Protein AF-A0A1F4DR48-F1 (afdb_monomer_lite)

Sequence (63 aa):
MSESRNQIEVEALARKREWHQAQARLPVREKVRILLELQRQDLPLIARRRVLKAWERPWDVTP

Foldseek 3Di:
DVVVVVVVVVVVVVVVVVVVVVLVPDDPVVVVVVVLVVLVVCVVVVVVVDDDDPVSPRDPDDD

pLDDT: mean 88.95, std 9.22, range [60.41, 97.5]

Radius of gyration: 17.35 Å; chains: 1; bounding box: 51×14×34 Å

Secondary structure (DSSP, 8-state):
-HHHHHHHHHHHHHHHHHHHHHHHTS-HHHHHHHHHHHHHHHHHHHHTTSPPPGGGSPPS---

Structure (mmCIF, N/CA/C/O backbone):
data_AF-A0A1F4DR48-F1
#
_entry.id   AF-A0A1F4DR48-F1
#
loop_
_atom_site.group_PDB
_atom_site.id
_atom_site.type_symbol
_atom_site.label_atom_id
_atom_site.label_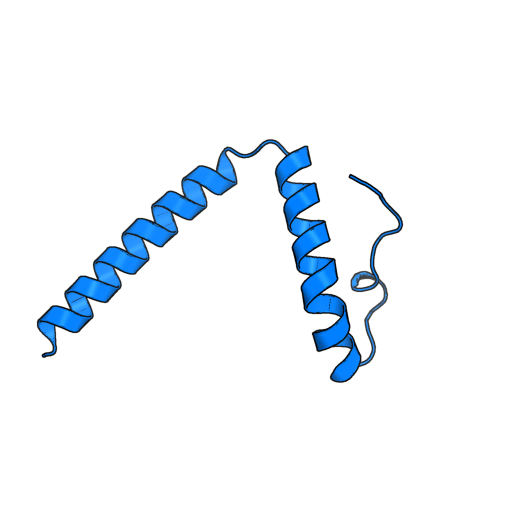alt_id
_atom_site.label_comp_id
_atom_site.label_asym_id
_atom_site.label_entity_id
_atom_site.label_seq_id
_atom_site.pdbx_PDB_ins_code
_atom_site.Cartn_x
_atom_site.Cartn_y
_atom_site.Cartn_z
_atom_site.occupancy
_atom_site.B_iso_or_equiv
_atom_site.auth_seq_id
_atom_site.auth_comp_id
_atom_site.auth_asym_id
_atom_site.auth_atom_id
_atom_site.pdbx_PDB_model_num
ATOM 1 N N . MET A 1 1 ? 33.503 -6.896 -1.198 1.00 60.41 1 MET A N 1
ATOM 2 C CA . MET A 1 1 ? 32.147 -7.074 -0.616 1.00 60.41 1 MET A CA 1
ATOM 3 C C . MET A 1 1 ? 31.320 -5.784 -0.566 1.00 60.41 1 MET A C 1
ATOM 5 O O . 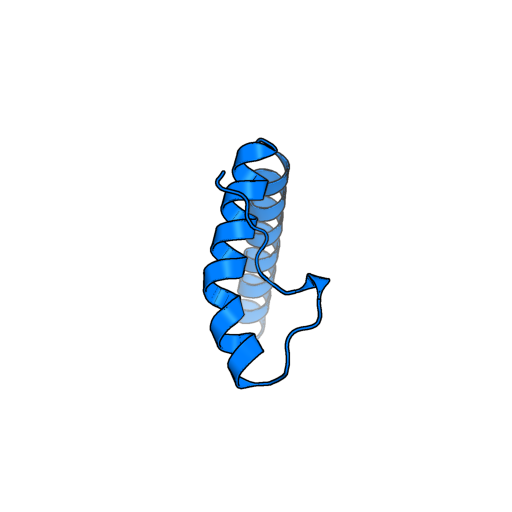MET A 1 1 ? 30.107 -5.889 -0.672 1.00 60.41 1 MET A O 1
ATOM 9 N N . SER A 1 2 ? 31.921 -4.592 -0.416 1.00 64.50 2 SER A N 1
ATOM 10 C CA . SER A 1 2 ? 31.179 -3.313 -0.371 1.00 64.50 2 SER A CA 1
ATOM 11 C C . SER A 1 2 ? 30.560 -2.914 -1.724 1.00 64.50 2 SER A C 1
ATOM 13 O O . SER A 1 2 ? 29.384 -2.574 -1.789 1.00 64.50 2 SER A O 1
ATOM 15 N N . GLU A 1 3 ? 31.305 -3.060 -2.824 1.00 69.25 3 GLU A N 1
ATOM 16 C CA . GLU A 1 3 ? 30.829 -2.708 -4.176 1.00 69.25 3 GLU A CA 1
ATOM 17 C C . GLU A 1 3 ? 29.623 -3.536 -4.627 1.00 69.25 3 GLU A C 1
ATOM 19 O O . GLU A 1 3 ? 28.670 -2.991 -5.173 1.00 69.25 3 GLU A O 1
ATOM 24 N N . SER A 1 4 ? 29.605 -4.835 -4.318 1.00 71.94 4 SER A N 1
ATOM 25 C CA . SER A 1 4 ? 28.468 -5.705 -4.638 1.00 71.94 4 SER A CA 1
ATOM 26 C C . SER A 1 4 ? 27.194 -5.305 -3.886 1.00 71.94 4 SER A C 1
ATOM 28 O O . SER A 1 4 ? 26.107 -5.436 -4.435 1.00 71.94 4 SER A O 1
ATOM 30 N N . ARG A 1 5 ? 27.301 -4.790 -2.651 1.00 78.88 5 ARG A N 1
ATOM 31 C CA . ARG A 1 5 ? 26.136 -4.279 -1.905 1.00 78.88 5 ARG A CA 1
ATOM 32 C C . ARG A 1 5 ? 25.597 -2.998 -2.530 1.00 78.88 5 ARG A C 1
ATOM 34 O O . A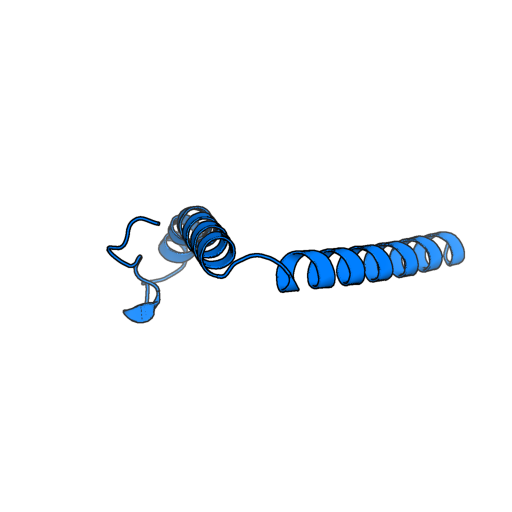RG A 1 5 ? 24.391 -2.878 -2.704 1.00 78.88 5 ARG A O 1
ATOM 41 N N . ASN A 1 6 ? 26.493 -2.096 -2.922 1.00 85.75 6 ASN A N 1
ATOM 42 C CA . ASN A 1 6 ? 26.124 -0.848 -3.580 1.00 85.75 6 ASN A CA 1
ATOM 43 C C . ASN A 1 6 ? 25.423 -1.111 -4.928 1.00 85.75 6 ASN A C 1
ATOM 45 O O . ASN A 1 6 ? 24.387 -0.523 -5.224 1.00 85.75 6 ASN A O 1
ATOM 49 N N . GLN A 1 7 ? 25.917 -2.081 -5.704 1.00 88.06 7 GLN A N 1
ATOM 50 C CA . GLN A 1 7 ? 25.277 -2.503 -6.953 1.00 88.06 7 GLN A CA 1
ATOM 51 C C . GLN A 1 7 ? 23.850 -3.041 -6.728 1.00 88.06 7 GLN A C 1
ATOM 53 O O . GLN A 1 7 ? 22.925 -2.652 -7.440 1.00 88.06 7 GLN A O 1
ATOM 58 N N . ILE A 1 8 ? 23.645 -3.877 -5.704 1.00 91.75 8 ILE A N 1
ATOM 59 C CA . ILE A 1 8 ? 22.317 -4.416 -5.357 1.00 91.75 8 ILE A CA 1
ATOM 60 C C . ILE A 1 8 ? 21.348 -3.295 -4.954 1.00 91.75 8 ILE A C 1
ATOM 62 O O . ILE A 1 8 ? 20.179 -3.317 -5.340 1.00 91.75 8 ILE A O 1
ATOM 66 N N . GLU A 1 9 ? 21.811 -2.304 -4.190 1.00 92.44 9 GLU A N 1
ATOM 67 C CA . GLU A 1 9 ? 20.983 -1.163 -3.782 1.00 92.44 9 GLU A CA 1
ATOM 68 C C . GLU A 1 9 ? 20.537 -0.321 -4.980 1.00 92.44 9 GLU A C 1
ATOM 70 O O . GLU A 1 9 ? 19.358 0.032 -5.084 1.00 92.44 9 GLU A O 1
ATOM 75 N N . VAL A 1 10 ? 21.445 -0.047 -5.919 1.00 93.69 10 VAL A N 1
ATOM 76 C CA . VAL A 1 10 ? 21.127 0.681 -7.155 1.00 93.69 10 VAL A CA 1
ATOM 77 C C . VAL A 1 10 ? 20.065 -0.063 -7.970 1.00 93.69 10 VAL A C 1
ATOM 79 O O . VAL A 1 10 ? 19.079 0.544 -8.400 1.00 93.69 10 VAL A O 1
ATOM 82 N N . GLU A 1 11 ? 20.207 -1.378 -8.127 1.00 94.81 11 GLU A N 1
ATOM 83 C CA . GLU A 1 11 ? 19.23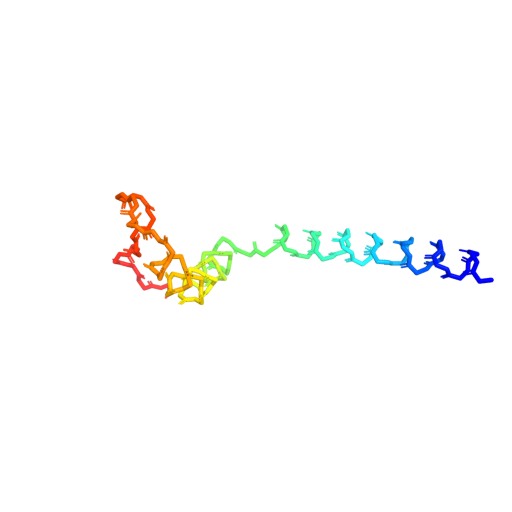1 -2.213 -8.835 1.00 94.81 11 GLU A CA 1
ATOM 84 C C . GLU A 1 11 ? 17.867 -2.245 -8.132 1.00 94.81 11 GLU A C 1
ATOM 86 O O . GLU A 1 11 ? 16.821 -2.128 -8.779 1.00 94.81 11 GLU A O 1
ATOM 91 N N . ALA A 1 12 ? 17.850 -2.343 -6.801 1.00 95.19 12 ALA A N 1
ATOM 92 C CA . ALA A 1 12 ? 16.619 -2.306 -6.018 1.00 95.19 12 ALA A CA 1
ATOM 93 C C . ALA A 1 12 ? 15.891 -0.959 -6.163 1.00 95.19 12 ALA A C 1
ATOM 95 O O . ALA A 1 12 ? 14.666 -0.922 -6.317 1.00 95.19 12 ALA A O 1
ATOM 96 N N . LEU A 1 13 ? 16.632 0.153 -6.164 1.00 96.06 13 LEU A N 1
ATOM 97 C CA . LEU A 1 13 ? 16.072 1.487 -6.378 1.00 96.06 13 LEU A CA 1
ATOM 98 C C . LEU A 1 13 ? 15.505 1.652 -7.792 1.00 96.06 13 LEU A C 1
ATOM 100 O O . LEU A 1 13 ? 14.429 2.238 -7.944 1.00 96.06 13 LEU A O 1
ATOM 104 N N . ALA A 1 14 ? 16.182 1.121 -8.813 1.00 96.56 14 ALA A N 1
ATOM 105 C CA . ALA A 1 14 ? 15.688 1.134 -10.188 1.00 96.56 14 ALA A CA 1
ATOM 106 C C . ALA A 1 14 ? 14.367 0.358 -10.313 1.00 96.56 14 ALA A C 1
ATOM 108 O O . ALA A 1 14 ? 13.359 0.915 -10.752 1.00 96.56 14 ALA A O 1
ATOM 109 N N . ARG A 1 15 ? 14.320 -0.871 -9.791 1.00 96.00 15 ARG A N 1
ATOM 110 C CA . ARG A 1 15 ? 13.102 -1.699 -9.773 1.00 96.00 15 ARG A CA 1
ATOM 111 C C . ARG A 1 15 ? 11.956 -1.054 -9.004 1.00 96.00 15 ARG A C 1
ATOM 113 O O . ARG A 1 15 ? 10.807 -1.101 -9.436 1.00 96.00 15 ARG A O 1
ATOM 120 N N . LYS A 1 16 ? 12.252 -0.399 -7.878 1.00 95.06 16 LYS A N 1
ATOM 121 C CA . LYS A 1 16 ? 11.248 0.354 -7.116 1.00 95.06 16 LYS A CA 1
ATOM 122 C C . LYS A 1 16 ? 10.650 1.493 -7.945 1.00 95.06 16 LYS A C 1
ATOM 124 O O . LYS A 1 16 ? 9.440 1.712 -7.893 1.00 95.06 16 LYS A O 1
ATOM 129 N N . ARG A 1 17 ? 11.472 2.210 -8.720 1.00 97.25 17 ARG A N 1
ATOM 130 C CA . ARG A 1 17 ? 10.998 3.275 -9.620 1.00 97.25 17 ARG A CA 1
ATOM 131 C C . ARG A 1 17 ? 10.104 2.720 -10.726 1.00 97.25 17 ARG A C 1
ATOM 133 O O . ARG A 1 17 ? 9.036 3.280 -10.958 1.00 97.25 17 ARG A O 1
ATOM 140 N N . GLU A 1 18 ? 10.500 1.621 -11.360 1.00 97.50 18 GLU A N 1
ATOM 141 C CA . GLU A 1 18 ? 9.689 0.942 -12.382 1.00 97.50 18 GLU A CA 1
ATOM 142 C C . GLU A 1 18 ? 8.335 0.498 -11.819 1.00 97.50 18 GLU A C 1
ATOM 144 O O . GLU A 1 18 ? 7.285 0.772 -12.405 1.00 97.50 18 GLU A O 1
ATOM 149 N N . TRP A 1 19 ? 8.340 -0.106 -10.629 1.00 96.31 19 TRP A N 1
ATOM 150 C CA . TRP A 1 19 ? 7.118 -0.508 -9.943 1.00 96.31 19 TRP A CA 1
ATOM 151 C C . TRP A 1 19 ? 6.202 0.689 -9.640 1.00 96.31 19 TRP A C 1
ATOM 153 O O . TRP A 1 19 ? 5.003 0.620 -9.918 1.00 96.31 19 TRP A O 1
ATOM 163 N N . HIS A 1 20 ? 6.742 1.819 -9.159 1.00 95.19 20 HIS A N 1
ATOM 164 C CA . HIS A 1 20 ? 5.959 3.049 -8.959 1.00 95.19 20 HIS A CA 1
ATOM 165 C C . HIS A 1 20 ? 5.327 3.556 -10.262 1.00 95.19 20 HIS A C 1
ATOM 167 O O . HIS A 1 20 ? 4.166 3.965 -10.261 1.00 95.19 20 HIS A O 1
ATOM 173 N N . GLN A 1 21 ? 6.062 3.523 -11.376 1.00 96.75 21 GLN A N 1
ATOM 174 C CA . GLN A 1 21 ? 5.538 3.945 -12.677 1.00 96.75 21 GLN A CA 1
ATOM 175 C C . GLN A 1 21 ? 4.407 3.029 -13.159 1.00 96.75 21 GLN A C 1
ATOM 177 O O . GLN A 1 21 ? 3.393 3.520 -13.658 1.00 96.75 21 GLN A O 1
ATOM 182 N N . ALA A 1 22 ? 4.545 1.715 -12.975 1.00 95.88 22 ALA A N 1
ATOM 183 C CA . ALA A 1 22 ? 3.494 0.754 -13.298 1.00 95.88 22 ALA A CA 1
ATOM 184 C C . ALA A 1 22 ? 2.238 0.983 -12.440 1.00 95.88 22 ALA A C 1
ATOM 186 O O . ALA A 1 22 ? 1.138 1.096 -12.977 1.00 95.88 22 ALA A O 1
ATOM 187 N N . GLN A 1 23 ? 2.405 1.148 -11.123 1.00 95.12 23 GLN A N 1
ATOM 188 C CA . GLN A 1 23 ? 1.315 1.460 -10.191 1.00 95.12 23 GLN A CA 1
ATOM 189 C C . GLN A 1 23 ? 0.596 2.764 -10.555 1.00 95.12 23 GLN A C 1
ATOM 191 O O . GLN A 1 23 ? -0.634 2.827 -10.534 1.00 95.12 23 GLN A O 1
ATOM 196 N N . ALA A 1 24 ? 1.340 3.805 -10.939 1.00 94.62 24 ALA A N 1
ATOM 197 C CA . ALA A 1 24 ? 0.765 5.091 -11.321 1.00 94.62 24 ALA A CA 1
ATOM 198 C C . ALA A 1 24 ? -0.192 4.970 -12.518 1.00 94.62 24 ALA A C 1
ATOM 200 O O . ALA A 1 24 ? -1.224 5.646 -12.536 1.00 94.62 24 ALA A O 1
ATOM 201 N N . ARG A 1 25 ? 0.108 4.069 -13.460 1.00 96.88 25 ARG A N 1
ATOM 202 C CA . ARG A 1 25 ? -0.690 3.811 -14.669 1.00 96.88 25 ARG A CA 1
ATOM 203 C C . ARG A 1 25 ? -1.917 2.928 -14.436 1.00 96.88 25 ARG A C 1
ATOM 205 O O . ARG A 1 25 ? -2.737 2.808 -15.342 1.00 96.88 25 ARG A O 1
ATOM 212 N N . LEU A 1 26 ? -2.069 2.321 -13.258 1.00 96.75 26 LEU A N 1
ATOM 213 C CA . LEU A 1 26 ? -3.234 1.482 -12.979 1.00 96.75 26 LEU A CA 1
ATOM 214 C C . LEU A 1 26 ? -4.534 2.309 -12.986 1.00 96.75 26 LEU A C 1
ATOM 216 O O . LEU A 1 26 ? -4.553 3.428 -12.448 1.00 96.75 26 LEU A O 1
ATOM 220 N N . PRO A 1 27 ? -5.638 1.758 -13.527 1.00 97.00 27 PRO A N 1
ATOM 221 C CA . PRO A 1 27 ? -6.958 2.358 -13.392 1.00 97.00 27 PRO A CA 1
ATOM 222 C C . PRO A 1 27 ? -7.335 2.567 -11.922 1.00 97.00 27 PRO A C 1
ATOM 224 O O . PRO A 1 27 ? -6.942 1.790 -11.051 1.00 97.00 27 PRO A O 1
ATOM 227 N N . VAL A 1 28 ? -8.155 3.583 -11.640 1.00 93.06 28 VAL A N 1
ATOM 228 C CA . VAL A 1 28 ? -8.599 3.900 -10.268 1.00 93.06 28 VAL A CA 1
ATOM 229 C C . VAL A 1 28 ? -9.250 2.692 -9.593 1.00 93.06 28 VAL A C 1
ATOM 231 O O . VAL A 1 28 ? -8.921 2.387 -8.451 1.00 93.06 28 VAL A O 1
ATOM 234 N N . ARG A 1 29 ? -10.105 1.955 -10.316 1.00 93.12 29 ARG A N 1
ATOM 235 C CA . ARG A 1 29 ? -10.755 0.743 -9.795 1.00 93.12 29 ARG A CA 1
ATOM 236 C C . ARG A 1 29 ? -9.743 -0.295 -9.310 1.00 93.12 29 ARG A C 1
ATOM 238 O O . ARG A 1 29 ? -9.911 -0.869 -8.241 1.00 93.12 29 ARG A O 1
ATOM 245 N N . GLU A 1 30 ? -8.669 -0.489 -10.066 1.00 95.31 30 GLU A N 1
ATOM 246 C CA . GLU A 1 30 ? -7.633 -1.464 -9.733 1.00 95.31 30 GLU A CA 1
ATOM 247 C C . GLU A 1 30 ? -6.814 -1.026 -8.514 1.00 95.31 30 GLU A C 1
ATOM 249 O O . GLU A 1 30 ? -6.522 -1.830 -7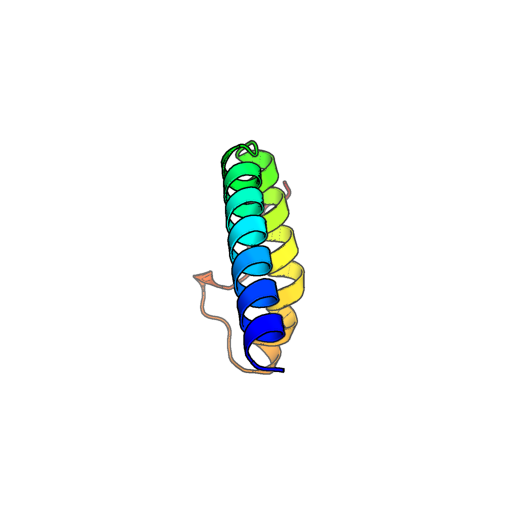.631 1.00 95.31 30 GLU A O 1
ATOM 254 N N . LYS A 1 31 ? -6.529 0.276 -8.402 1.00 94.06 31 LYS A N 1
ATOM 255 C CA . LYS A 1 31 ? -5.891 0.854 -7.210 1.00 94.06 31 LYS A CA 1
ATOM 256 C C . LYS A 1 31 ? -6.747 0.658 -5.958 1.00 94.06 31 LYS A C 1
ATOM 258 O O . LYS A 1 31 ? -6.219 0.266 -4.921 1.00 94.06 31 LYS A O 1
ATOM 263 N N . VAL A 1 32 ? -8.061 0.881 -6.054 1.00 92.38 32 VAL A N 1
ATOM 264 C CA . VAL A 1 32 ? -9.003 0.647 -4.944 1.00 92.38 32 VAL A CA 1
ATOM 265 C C . VAL A 1 32 ? -9.047 -0.835 -4.574 1.00 92.38 32 VAL A C 1
ATOM 267 O O . VAL A 1 32 ? -8.951 -1.166 -3.396 1.00 92.38 32 VAL A O 1
ATOM 270 N N . ARG A 1 33 ? -9.108 -1.739 -5.559 1.00 93.06 33 ARG A N 1
ATOM 271 C CA . ARG A 1 33 ? -9.060 -3.190 -5.324 1.00 93.06 33 ARG A CA 1
ATOM 272 C C . ARG A 1 33 ? -7.808 -3.599 -4.541 1.00 93.06 33 ARG A C 1
ATOM 274 O O . ARG A 1 33 ? -7.923 -4.341 -3.568 1.00 93.06 33 ARG A O 1
ATOM 281 N N . ILE A 1 34 ? -6.634 -3.101 -4.942 1.00 92.50 34 ILE A N 1
ATOM 282 C CA . ILE A 1 34 ? -5.358 -3.360 -4.256 1.00 92.50 34 ILE A CA 1
ATOM 283 C C . ILE A 1 34 ? -5.379 -2.794 -2.832 1.00 92.50 34 ILE A C 1
ATOM 285 O O . ILE A 1 34 ? -4.986 -3.489 -1.899 1.00 92.50 34 ILE A O 1
ATOM 289 N N . LEU A 1 35 ? -5.865 -1.564 -2.647 1.00 89.88 35 LEU A N 1
ATOM 290 C CA . LEU A 1 35 ? -5.960 -0.939 -1.326 1.00 89.88 35 LEU A CA 1
ATOM 291 C C . LEU A 1 35 ? -6.836 -1.757 -0.366 1.00 89.88 35 LEU A C 1
ATOM 293 O O . LEU A 1 35 ? -6.434 -1.994 0.771 1.00 89.88 35 LEU A O 1
ATOM 297 N N . LEU A 1 36 ? -8.007 -2.211 -0.821 1.00 90.38 36 LEU A N 1
ATOM 298 C CA . LEU A 1 36 ? -8.910 -3.028 -0.006 1.00 90.38 36 LEU A CA 1
ATOM 299 C C . LEU A 1 36 ? -8.301 -4.398 0.326 1.00 90.38 36 LEU A C 1
ATOM 301 O O . LEU A 1 36 ? -8.498 -4.905 1.427 1.00 90.38 36 LEU A O 1
ATOM 305 N N . GLU A 1 37 ? -7.540 -4.993 -0.596 1.00 92.38 37 GLU A N 1
ATOM 306 C CA . GLU A 1 37 ? -6.812 -6.240 -0.340 1.00 92.38 37 GLU A CA 1
ATOM 307 C C . GLU A 1 37 ? -5.729 -6.059 0.731 1.00 92.38 37 GLU A C 1
ATOM 309 O O . GLU A 1 37 ? -5.681 -6.830 1.687 1.00 92.38 37 GLU A O 1
ATOM 314 N N . LEU A 1 38 ? -4.918 -5.002 0.630 1.00 91.00 38 LEU A N 1
ATOM 315 C CA . LEU A 1 38 ? -3.920 -4.673 1.651 1.00 91.00 38 LEU A CA 1
ATOM 316 C C . LEU A 1 38 ? -4.579 -4.416 3.010 1.00 91.00 38 LEU A C 1
ATOM 318 O O . LEU A 1 38 ? -4.127 -4.939 4.027 1.00 91.00 38 LEU A O 1
ATOM 322 N N . GLN A 1 39 ? -5.700 -3.686 3.030 1.00 88.69 39 GLN A N 1
ATOM 323 C CA . GLN A 1 39 ? -6.461 -3.464 4.255 1.00 88.69 39 GLN A CA 1
ATOM 324 C C . GLN A 1 39 ? -6.900 -4.793 4.885 1.00 88.69 39 GLN A C 1
ATOM 326 O O . GLN A 1 39 ? -6.723 -4.961 6.087 1.00 88.69 39 GLN A O 1
ATOM 331 N N . ARG A 1 40 ? -7.414 -5.759 4.109 1.00 89.94 40 ARG A N 1
ATOM 332 C CA . ARG A 1 40 ? -7.808 -7.084 4.630 1.00 89.94 40 ARG A CA 1
ATOM 333 C C . ARG A 1 40 ? -6.649 -7.837 5.287 1.00 89.94 40 ARG A C 1
ATOM 335 O O . ARG A 1 40 ? -6.867 -8.512 6.292 1.00 89.94 40 ARG A O 1
ATOM 342 N N . GLN A 1 41 ? -5.444 -7.721 4.736 1.00 91.94 41 GLN A N 1
ATOM 343 C CA . GLN A 1 41 ? -4.248 -8.393 5.251 1.00 91.94 41 GLN A CA 1
ATOM 344 C C . GLN A 1 41 ? -3.718 -7.722 6.527 1.00 91.94 41 GLN A C 1
ATOM 346 O O . GLN A 1 41 ? -3.395 -8.405 7.502 1.00 91.94 41 GLN A O 1
ATOM 351 N N . ASP A 1 42 ? -3.692 -6.388 6.554 1.00 91.00 42 ASP A N 1
ATOM 352 C CA . ASP A 1 42 ? -3.096 -5.614 7.646 1.00 91.00 42 ASP A CA 1
ATOM 353 C C . ASP A 1 42 ? -4.030 -5.433 8.848 1.00 91.00 42 ASP A C 1
ATOM 355 O O . ASP A 1 42 ? -3.571 -5.400 9.996 1.00 91.00 42 ASP A O 1
ATOM 359 N N . LEU A 1 43 ? -5.345 -5.341 8.623 1.00 91.00 43 LEU A N 1
ATOM 360 C CA . LEU A 1 43 ? -6.337 -5.105 9.676 1.00 91.00 43 LEU A CA 1
ATOM 361 C C . LEU A 1 43 ? -6.192 -6.052 10.884 1.00 91.00 43 LEU A C 1
ATOM 363 O O . LEU A 1 43 ? -6.128 -5.547 12.011 1.00 91.00 43 LEU A O 1
ATOM 367 N N . PRO A 1 44 ? -6.093 -7.391 10.721 1.00 92.06 44 PRO A N 1
ATOM 368 C CA . PRO A 1 44 ? -5.935 -8.289 11.864 1.00 92.06 44 PRO A CA 1
ATOM 369 C C . PRO A 1 44 ? -4.614 -8.068 12.610 1.00 92.06 44 PRO A C 1
ATOM 371 O O . PRO A 1 44 ? -4.559 -8.261 13.824 1.00 92.06 44 PRO A O 1
ATOM 374 N N . LEU A 1 45 ? -3.549 -7.643 11.924 1.00 92.81 45 LEU A N 1
ATOM 375 C CA . LEU A 1 45 ? -2.254 -7.369 12.549 1.00 92.81 45 LEU A CA 1
ATOM 376 C C . LEU A 1 45 ? -2.303 -6.096 13.399 1.00 92.81 45 LEU A C 1
ATOM 378 O O . LEU A 1 45 ? -1.764 -6.073 14.508 1.00 92.81 45 LEU A O 1
ATOM 382 N N . ILE A 1 46 ? -2.977 -5.054 12.909 1.00 91.12 46 ILE A N 1
ATOM 383 C CA . ILE A 1 46 ? -3.142 -3.785 13.626 1.00 91.12 46 ILE A CA 1
ATOM 384 C C . ILE A 1 46 ? -4.075 -3.972 14.826 1.00 91.12 46 ILE A C 1
ATOM 386 O O . ILE A 1 46 ? -3.732 -3.553 15.934 1.00 91.12 46 ILE A O 1
ATOM 390 N N . ALA A 1 47 ? -5.211 -4.648 14.628 1.00 92.25 47 ALA A N 1
ATOM 391 C CA . ALA A 1 47 ? -6.211 -4.885 15.668 1.00 92.25 47 ALA A CA 1
ATOM 392 C C . ALA A 1 47 ? -5.658 -5.689 16.858 1.00 92.25 47 ALA A C 1
ATOM 394 O O . ALA A 1 47 ? -6.063 -5.468 17.995 1.00 92.25 47 ALA A O 1
ATOM 395 N N . ARG A 1 48 ? -4.683 -6.581 16.621 1.00 94.12 48 ARG A N 1
ATOM 396 C CA . ARG A 1 48 ? -3.970 -7.310 17.688 1.00 94.12 48 ARG A CA 1
ATOM 397 C C . ARG A 1 48 ? -3.081 -6.416 18.552 1.00 94.12 48 ARG A C 1
ATOM 399 O O . ARG A 1 48 ? -2.778 -6.784 19.680 1.00 94.12 48 ARG A O 1
ATOM 406 N N . ARG A 1 49 ? -2.611 -5.284 18.020 1.00 94.69 49 ARG A N 1
ATOM 407 C CA . ARG A 1 49 ? -1.666 -4.3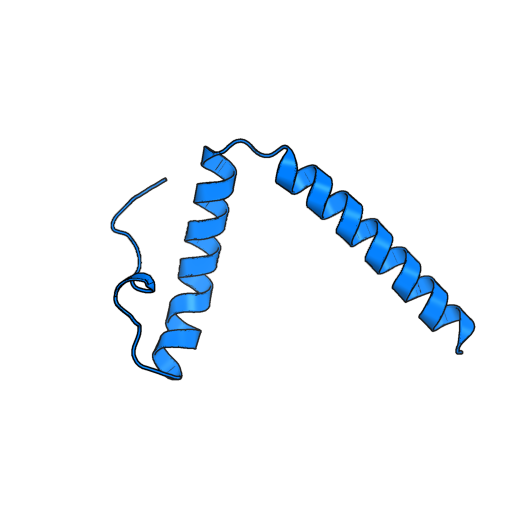90 18.710 1.00 94.69 49 ARG A CA 1
ATOM 408 C C . ARG A 1 49 ? -2.352 -3.217 19.398 1.00 94.69 49 ARG A C 1
ATOM 410 O O . ARG A 1 49 ? -1.818 -2.708 20.377 1.00 94.69 49 ARG A O 1
ATOM 417 N N . ARG A 1 50 ? -3.484 -2.746 18.870 1.00 94.44 50 ARG A N 1
ATOM 418 C CA . ARG A 1 50 ? -4.209 -1.587 19.406 1.00 94.44 50 ARG A CA 1
ATOM 419 C C . ARG A 1 50 ? -5.654 -1.538 18.930 1.00 94.44 50 ARG A C 1
ATOM 421 O O . ARG A 1 50 ? -6.008 -2.106 17.900 1.00 94.44 50 ARG A O 1
ATOM 428 N N . VAL A 1 51 ? -6.456 -0.746 19.636 1.00 92.31 51 VAL A N 1
ATOM 429 C CA . VAL A 1 51 ? -7.805 -0.385 19.194 1.00 92.31 51 VAL A CA 1
ATOM 430 C C . VAL A 1 51 ? -7.724 0.416 17.890 1.00 92.31 51 VAL A C 1
ATOM 432 O O . VAL A 1 51 ? -6.918 1.344 17.752 1.00 92.31 51 VAL A O 1
ATOM 435 N N . LEU A 1 52 ? -8.564 0.036 16.927 1.00 89.81 52 LEU A N 1
ATOM 436 C CA . LEU A 1 52 ? -8.696 0.729 15.651 1.00 89.81 52 LEU A CA 1
ATOM 437 C C . LEU A 1 52 ? -9.427 2.060 15.839 1.00 89.81 52 LEU A C 1
ATOM 439 O O . LEU A 1 52 ? -10.498 2.122 16.452 1.00 89.81 52 LEU A O 1
ATOM 443 N N . LYS A 1 53 ? -8.871 3.118 15.253 1.00 90.00 53 LYS A N 1
ATOM 444 C CA . LYS A 1 53 ? -9.546 4.406 15.094 1.00 90.00 53 LYS A CA 1
ATOM 445 C C . LYS A 1 53 ? -10.697 4.249 14.100 1.00 90.00 53 LYS A C 1
ATOM 447 O O . LYS A 1 53 ? -10.697 3.339 13.275 1.00 90.00 53 LYS A O 1
ATOM 452 N N . ALA A 1 54 ? -11.676 5.149 14.157 1.00 86.75 54 ALA A N 1
ATOM 453 C CA . ALA A 1 54 ? -12.885 5.050 13.337 1.00 86.75 54 ALA A CA 1
ATOM 454 C C . ALA A 1 54 ? -12.587 4.925 11.829 1.00 86.75 54 ALA A C 1
ATOM 456 O O . ALA A 1 54 ? -13.191 4.095 11.161 1.00 86.75 54 ALA A O 1
ATOM 457 N N . TRP A 1 55 ? -11.608 5.676 11.320 1.00 83.25 55 TRP A N 1
ATOM 458 C CA . TRP A 1 55 ? -11.213 5.663 9.906 1.00 83.25 55 TRP A CA 1
ATOM 459 C C . TRP A 1 55 ? -10.360 4.457 9.482 1.00 83.25 55 TRP A C 1
ATOM 461 O O . TRP A 1 55 ? -10.104 4.282 8.297 1.00 83.25 55 TRP A O 1
ATOM 471 N N . GLU A 1 56 ? -9.885 3.647 10.430 1.00 86.19 56 GLU A N 1
ATOM 472 C CA . GLU A 1 56 ? -9.091 2.440 10.152 1.00 86.19 56 GLU A CA 1
ATOM 473 C C . GLU A 1 56 ? -9.966 1.196 10.036 1.00 86.19 56 GLU A C 1
ATOM 475 O O . GLU A 1 56 ? -9.496 0.142 9.612 1.00 86.19 56 GLU A O 1
ATOM 480 N N . ARG A 1 57 ? -11.234 1.308 10.439 1.00 85.06 57 ARG A N 1
ATOM 481 C CA . ARG A 1 57 ? -12.205 0.236 10.275 1.00 85.06 57 ARG A CA 1
ATOM 482 C C . ARG A 1 57 ? -12.446 0.008 8.779 1.00 85.06 57 ARG A C 1
ATOM 484 O O . ARG A 1 57 ? -12.431 0.975 8.013 1.00 85.06 57 ARG A O 1
ATOM 491 N N . PRO A 1 58 ? -12.643 -1.252 8.360 1.00 83.44 58 PRO A N 1
ATOM 492 C CA . PRO A 1 58 ? -12.897 -1.565 6.965 1.00 83.44 58 PRO A CA 1
ATOM 493 C C . PRO A 1 58 ? -14.147 -0.829 6.488 1.00 83.44 58 PRO A C 1
ATOM 495 O O . PRO A 1 58 ? -15.120 -0.684 7.230 1.00 83.44 58 PRO A O 1
ATOM 498 N N . TRP A 1 59 ? -14.085 -0.326 5.260 1.00 78.25 59 TRP A N 1
ATOM 499 C CA . TRP A 1 59 ? -15.225 0.329 4.634 1.00 78.25 59 TRP A CA 1
ATOM 500 C C . TRP A 1 59 ? -16.178 -0.744 4.116 1.00 78.25 59 TRP A C 1
ATOM 502 O O . TRP A 1 59 ? -15.730 -1.753 3.571 1.00 78.25 59 TRP A O 1
ATOM 512 N N . ASP A 1 60 ? -17.481 -0.520 4.264 1.00 79.12 60 ASP A N 1
ATOM 513 C CA . ASP A 1 60 ? -18.512 -1.430 3.758 1.00 79.12 60 ASP A CA 1
ATOM 514 C C . ASP A 1 60 ? -18.729 -1.215 2.250 1.00 79.12 60 ASP A C 1
ATOM 516 O O . ASP A 1 60 ? -19.745 -0.688 1.802 1.00 79.12 60 ASP A O 1
ATOM 520 N N . VAL A 1 61 ? -17.694 -1.509 1.458 1.00 73.50 61 VAL A N 1
ATOM 521 C CA . VAL A 1 61 ? -17.699 -1.382 -0.004 1.00 73.50 61 VAL A CA 1
ATOM 522 C C . VAL A 1 61 ? -17.069 -2.615 -0.645 1.00 73.50 61 VAL A C 1
ATOM 524 O O . VAL A 1 61 ? -16.022 -3.098 -0.212 1.00 73.50 61 VAL A O 1
ATOM 527 N N . THR A 1 62 ? -17.698 -3.116 -1.710 1.00 62.19 62 THR A N 1
ATOM 528 C CA . THR A 1 62 ? -17.173 -4.220 -2.528 1.00 62.19 62 THR A CA 1
ATOM 529 C C . THR A 1 62 ? -16.698 -3.654 -3.881 1.00 62.19 62 THR A C 1
ATOM 531 O O . THR A 1 62 ? -17.446 -2.873 -4.471 1.00 62.19 62 THR A O 1
ATOM 534 N N . PRO A 1 63 ? -15.466 -3.958 -4.346 1.00 63.16 63 PRO A N 1
ATOM 535 C CA . PRO A 1 63 ? -14.866 -3.355 -5.552 1.00 63.16 63 PRO A CA 1
ATOM 536 C C . PRO A 1 63 ? -15.428 -3.845 -6.904 1.00 63.16 63 PRO A C 1
ATOM 538 O O . PRO A 1 63 ? -16.042 -4.930 -6.960 1.00 63.16 63 PRO A O 1
#